Protein AF-A0AAT9FZJ6-F1 (afdb_monomer_lite)

Structure (mmCIF, N/CA/C/O backbone):
data_AF-A0AAT9FZJ6-F1
#
_entry.id   AF-A0AAT9FZJ6-F1
#
loop_
_atom_site.group_PDB
_atom_site.id
_atom_site.type_symbol
_atom_site.label_atom_id
_atom_site.label_alt_id
_atom_site.label_comp_id
_atom_site.label_asym_id
_atom_site.label_entity_id
_atom_site.label_seq_id
_atom_site.pdbx_PDB_ins_code
_atom_site.Cartn_x
_atom_site.Cartn_y
_atom_site.Cartn_z
_atom_site.occupancy
_atom_site.B_iso_or_equiv
_atom_site.auth_seq_id
_atom_site.auth_comp_id
_atom_site.auth_asym_id
_atom_site.auth_atom_id
_atom_site.pdbx_PDB_model_num
ATOM 1 N N . MET A 1 1 ? 14.086 6.612 4.289 1.00 87.50 1 MET A N 1
ATOM 2 C CA . MET A 1 1 ? 13.078 6.510 3.236 1.00 87.50 1 MET A CA 1
ATOM 3 C C . MET A 1 1 ? 13.550 7.279 2.027 1.00 87.50 1 MET A C 1
ATOM 5 O O . MET A 1 1 ? 13.790 8.479 2.132 1.00 87.50 1 MET A O 1
ATOM 9 N N . ASP A 1 2 ? 13.739 6.566 0.925 1.00 93.81 2 ASP A N 1
ATOM 10 C CA . ASP A 1 2 ? 13.925 7.096 -0.417 1.00 93.81 2 ASP A CA 1
ATOM 11 C C . ASP A 1 2 ? 12.745 7.996 -0.808 1.00 93.81 2 ASP A C 1
ATOM 13 O O . ASP A 1 2 ? 11.590 7.701 -0.489 1.00 93.81 2 ASP A O 1
ATOM 17 N N . SER A 1 3 ? 13.023 9.106 -1.496 1.00 95.38 3 SER A N 1
ATOM 18 C CA . SER A 1 3 ? 11.992 10.102 -1.807 1.00 95.38 3 SER A CA 1
ATOM 19 C C . SER A 1 3 ? 10.881 9.535 -2.686 1.00 95.38 3 SER A C 1
ATOM 21 O O . SER A 1 3 ? 9.725 9.900 -2.514 1.00 95.38 3 SER A O 1
ATOM 23 N N . ARG A 1 4 ? 11.200 8.602 -3.588 1.00 96.44 4 ARG A N 1
ATOM 24 C CA . ARG A 1 4 ? 10.226 8.016 -4.511 1.00 96.44 4 ARG A CA 1
ATOM 25 C C . ARG A 1 4 ? 9.306 7.019 -3.807 1.00 96.44 4 ARG A C 1
ATOM 27 O O . ARG A 1 4 ? 8.144 6.896 -4.181 1.00 96.44 4 ARG A O 1
ATOM 34 N N . PHE A 1 5 ? 9.800 6.321 -2.783 1.00 98.00 5 PHE A N 1
ATOM 35 C CA . PHE A 1 5 ? 8.953 5.493 -1.915 1.00 98.00 5 PHE A CA 1
ATOM 36 C C . PHE A 1 5 ? 8.095 6.350 -0.992 1.00 98.00 5 PHE A C 1
ATOM 38 O O . PHE A 1 5 ? 6.918 6.054 -0.814 1.00 98.00 5 PHE A O 1
ATOM 45 N N . GLN A 1 6 ? 8.653 7.439 -0.461 1.00 97.62 6 GLN A N 1
ATOM 46 C CA . GLN A 1 6 ? 7.882 8.397 0.322 1.00 97.62 6 GLN A CA 1
ATOM 47 C C . GLN A 1 6 ? 6.727 8.986 -0.502 1.00 97.62 6 GLN A C 1
ATOM 49 O O . GLN A 1 6 ? 5.598 9.017 -0.023 1.00 97.62 6 GLN A O 1
ATOM 54 N N . GLU A 1 7 ? 6.983 9.401 -1.744 1.00 98.38 7 GLU A N 1
ATOM 55 C CA . GLU A 1 7 ? 5.954 9.875 -2.679 1.00 98.38 7 GLU A CA 1
ATOM 56 C C . GLU A 1 7 ? 4.891 8.801 -2.952 1.00 98.38 7 GLU A C 1
ATOM 58 O O . GLU A 1 7 ? 3.702 9.082 -2.810 1.00 98.38 7 GLU A O 1
ATOM 63 N N . ALA A 1 8 ? 5.305 7.558 -3.229 1.00 98.56 8 ALA A N 1
ATOM 64 C CA . ALA A 1 8 ? 4.377 6.457 -3.478 1.00 98.56 8 ALA A CA 1
ATOM 65 C C . ALA A 1 8 ? 3.470 6.153 -2.272 1.00 98.56 8 ALA A C 1
ATOM 67 O O . ALA A 1 8 ? 2.275 5.926 -2.449 1.00 98.56 8 ALA A O 1
ATOM 68 N N . TYR A 1 9 ? 4.002 6.194 -1.046 1.00 98.56 9 TYR A N 1
ATOM 69 C CA . TYR A 1 9 ? 3.191 6.044 0.165 1.00 98.56 9 TYR A CA 1
ATOM 70 C C . TYR A 1 9 ? 2.194 7.185 0.345 1.00 98.56 9 TYR A C 1
ATOM 72 O O . TYR A 1 9 ? 1.041 6.935 0.685 1.00 98.56 9 TYR A O 1
ATOM 80 N N . LEU A 1 10 ? 2.624 8.431 0.133 1.00 98.44 10 LEU A N 1
ATOM 81 C CA . LEU A 1 10 ? 1.743 9.593 0.255 1.00 98.44 10 LEU A CA 1
ATOM 82 C C . LEU A 1 10 ? 0.590 9.522 -0.750 1.00 98.44 10 LEU A C 1
ATOM 84 O O . LEU A 1 10 ? -0.548 9.813 -0.386 1.00 98.44 10 LEU A O 1
ATOM 88 N N . GLU A 1 11 ? 0.874 9.110 -1.983 1.00 98.81 11 GLU A N 1
ATOM 89 C CA . GLU A 1 11 ? -0.134 8.927 -3.026 1.00 98.81 11 GLU A CA 1
ATOM 90 C C . GLU A 1 11 ? -1.081 7.765 -2.703 1.00 98.81 11 GLU A C 1
ATOM 92 O O . GLU A 1 11 ? -2.293 7.952 -2.725 1.00 98.81 11 GLU A O 1
ATOM 97 N N . ALA A 1 12 ? -0.559 6.611 -2.281 1.00 98.81 12 ALA A N 1
ATOM 98 C CA . ALA A 1 12 ? -1.376 5.469 -1.869 1.00 98.81 12 ALA A CA 1
ATOM 99 C C . ALA A 1 12 ? -2.305 5.801 -0.685 1.00 98.81 12 ALA A C 1
ATOM 101 O O . ALA A 1 12 ? -3.484 5.446 -0.692 1.00 98.81 12 ALA A O 1
ATOM 102 N N . ILE A 1 13 ? -1.799 6.533 0.316 1.00 98.75 13 ILE A N 1
ATOM 103 C CA . ILE A 1 13 ? -2.591 7.046 1.445 1.00 98.75 13 ILE A CA 1
ATOM 104 C C . ILE A 1 13 ? -3.710 7.963 0.944 1.00 98.75 13 ILE A C 1
ATOM 106 O O . ILE A 1 13 ? -4.859 7.833 1.369 1.00 98.75 13 ILE A O 1
ATOM 110 N N . GLN A 1 14 ? -3.396 8.888 0.034 1.00 98.75 14 GLN A N 1
ATOM 111 C CA . GLN A 1 14 ? -4.397 9.779 -0.551 1.00 98.75 14 GLN A CA 1
ATOM 112 C C . GLN A 1 14 ? -5.452 9.005 -1.341 1.00 98.75 14 GLN A C 1
ATOM 114 O O . GLN A 1 14 ? -6.634 9.315 -1.205 1.00 98.75 14 GLN A O 1
ATOM 119 N N . ASN A 1 15 ? -5.052 8.002 -2.120 1.00 98.75 15 ASN A N 1
ATOM 120 C CA . ASN A 1 15 ? -5.960 7.188 -2.921 1.00 98.75 15 ASN A CA 1
ATOM 121 C C . ASN A 1 15 ? -6.919 6.395 -2.031 1.00 98.75 15 ASN A C 1
ATOM 123 O O . ASN A 1 15 ? -8.131 6.484 -2.226 1.00 98.75 15 ASN A O 1
ATOM 127 N N . TRP A 1 16 ? -6.416 5.726 -0.988 1.00 98.62 16 TRP A N 1
ATOM 128 C CA . TRP A 1 16 ? -7.268 5.063 0.002 1.00 98.62 16 TRP A CA 1
ATOM 129 C C . TRP A 1 16 ? -8.228 6.038 0.691 1.00 98.62 16 TRP A C 1
ATOM 131 O O . TRP A 1 16 ? -9.427 5.763 0.757 1.00 98.62 16 TRP A O 1
ATOM 141 N N . ASN A 1 17 ? -7.747 7.202 1.135 1.00 98.56 17 ASN A N 1
ATOM 142 C CA . ASN A 1 17 ? -8.592 8.213 1.779 1.00 98.56 17 ASN A CA 1
ATOM 143 C C . ASN A 1 17 ? -9.693 8.738 0.841 1.00 98.56 17 ASN A C 1
ATOM 145 O O . ASN A 1 17 ? -10.820 8.975 1.277 1.00 98.56 17 ASN A O 1
ATOM 149 N N . GLN A 1 18 ? -9.404 8.888 -0.457 1.00 98.38 18 GLN A N 1
ATOM 150 C CA . GLN A 1 18 ? -10.380 9.325 -1.463 1.00 98.38 18 GLN A CA 1
ATOM 151 C C . GLN A 1 18 ? -11.523 8.321 -1.672 1.00 98.38 18 GLN A C 1
ATOM 153 O O . GLN A 1 18 ? -12.615 8.730 -2.067 1.00 98.38 18 GLN A O 1
ATOM 158 N N . THR A 1 19 ? -11.324 7.034 -1.363 1.00 97.88 19 THR A N 1
ATOM 159 C CA . THR A 1 19 ? -12.401 6.024 -1.429 1.00 97.88 19 THR A CA 1
ATOM 160 C C . THR A 1 19 ? -13.511 6.264 -0.398 1.00 97.88 19 THR A C 1
ATOM 162 O O . THR A 1 19 ? -14.640 5.785 -0.556 1.00 97.88 19 THR A O 1
ATOM 165 N N . GLY A 1 20 ? -13.184 6.958 0.699 1.00 96.50 20 GLY A N 1
ATOM 166 C CA . GLY A 1 20 ? -14.064 7.157 1.847 1.00 96.50 20 GLY A CA 1
ATOM 167 C C . GLY A 1 20 ? -14.393 5.885 2.639 1.00 96.50 20 GLY A C 1
ATOM 168 O O . GLY A 1 20 ? -15.256 5.942 3.510 1.00 96.50 20 GLY A O 1
ATOM 169 N N . ALA A 1 21 ? -13.769 4.737 2.347 1.00 95.00 21 ALA A N 1
ATOM 170 C CA . ALA A 1 21 ? -13.955 3.509 3.130 1.00 95.00 21 ALA A CA 1
ATOM 171 C C . ALA A 1 21 ? -13.034 3.423 4.354 1.00 95.00 21 ALA A C 1
ATOM 173 O O . ALA A 1 21 ? -13.356 2.716 5.304 1.00 95.00 21 ALA A O 1
ATOM 174 N N . PHE A 1 22 ? -11.917 4.150 4.345 1.00 95.25 22 PHE A N 1
ATOM 175 C CA . PHE A 1 22 ? -10.971 4.232 5.453 1.00 95.25 22 PHE A CA 1
ATOM 176 C C . PHE A 1 22 ? -10.276 5.597 5.441 1.00 95.25 22 PHE A C 1
ATOM 178 O O . PHE A 1 22 ? -10.240 6.260 4.404 1.00 95.25 22 PHE A O 1
ATOM 185 N N . ASN A 1 23 ? -9.742 6.029 6.585 1.00 95.75 23 ASN A N 1
ATOM 186 C CA . ASN A 1 23 ? -9.014 7.290 6.701 1.00 95.75 23 ASN A CA 1
ATOM 187 C C . ASN A 1 23 ? -7.680 7.090 7.427 1.00 95.75 23 ASN A C 1
ATOM 189 O O . ASN A 1 23 ? -7.638 6.939 8.646 1.00 95.75 23 ASN A O 1
ATOM 193 N N . PHE A 1 24 ? -6.594 7.157 6.671 1.00 97.06 24 PHE A N 1
ATOM 194 C CA . PHE A 1 24 ? -5.236 7.255 7.176 1.00 97.06 24 PHE A CA 1
ATOM 195 C C . PHE A 1 24 ? -4.913 8.697 7.577 1.00 97.06 24 PHE A C 1
ATOM 197 O O . PHE A 1 24 ? -5.094 9.633 6.792 1.00 97.06 24 PHE A O 1
ATOM 204 N N . GLU A 1 25 ? -4.361 8.864 8.776 1.00 97.00 25 GLU A N 1
ATOM 205 C CA . GLU A 1 25 ? -3.806 10.125 9.262 1.00 97.00 25 GLU A CA 1
ATOM 206 C C . GLU A 1 25 ? -2.280 10.016 9.359 1.00 97.00 25 GLU A C 1
ATOM 208 O O . GLU A 1 25 ? -1.742 9.109 9.992 1.00 97.00 25 GLU A O 1
ATOM 213 N N . ILE A 1 26 ? -1.565 10.945 8.721 1.00 96.06 26 ILE A N 1
ATOM 214 C CA . ILE A 1 26 ? -0.101 10.973 8.767 1.00 96.06 26 ILE A CA 1
ATOM 215 C C . ILE A 1 26 ? 0.341 11.665 10.052 1.00 96.06 26 ILE A C 1
ATOM 217 O O . ILE A 1 26 ? 0.069 12.848 10.260 1.00 96.06 26 ILE A O 1
ATOM 221 N N . VAL A 1 27 ? 1.108 10.948 10.868 1.00 95.19 27 VAL A N 1
ATOM 222 C CA . VAL A 1 27 ? 1.731 11.474 12.085 1.00 95.19 27 VAL A CA 1
ATOM 223 C C . VAL A 1 27 ? 3.248 11.567 11.929 1.00 95.19 27 VAL A C 1
ATOM 225 O O . VAL A 1 27 ? 3.871 10.789 11.211 1.00 95.19 27 VAL A O 1
ATOM 228 N N . THR A 1 28 ? 3.864 12.533 12.611 1.00 87.31 28 THR A N 1
ATOM 229 C CA . THR A 1 28 ? 5.323 12.747 12.581 1.00 87.31 28 THR A CA 1
ATOM 230 C C . THR A 1 28 ? 6.057 12.095 13.754 1.00 87.31 28 THR A C 1
ATOM 232 O O . THR A 1 28 ? 7.275 11.933 13.708 1.00 87.31 28 THR A O 1
ATOM 235 N N . GLU A 1 29 ? 5.332 11.705 14.803 1.00 91.50 29 GLU A N 1
ATOM 236 C CA . GLU A 1 29 ? 5.872 11.005 15.968 1.00 91.50 29 GLU A CA 1
ATOM 237 C C . GLU A 1 29 ? 5.586 9.507 15.844 1.00 91.50 29 GLU A C 1
ATOM 239 O O . GLU A 1 29 ? 4.430 9.088 15.876 1.00 91.50 29 GLU A O 1
ATOM 244 N N . SER A 1 30 ? 6.635 8.687 15.760 1.00 85.94 30 SER A N 1
ATOM 245 C CA . SER A 1 30 ? 6.500 7.235 15.582 1.00 85.94 30 SER A CA 1
ATOM 246 C C . SER A 1 30 ? 5.706 6.547 16.694 1.00 85.94 30 SER A C 1
ATOM 248 O O . SER A 1 30 ? 5.025 5.565 16.434 1.00 85.94 30 SER A O 1
ATOM 250 N N . SER A 1 31 ? 5.738 7.073 17.922 1.00 89.06 31 SER A N 1
ATOM 251 C CA . SER A 1 31 ? 4.979 6.535 19.059 1.00 89.06 31 SER A CA 1
ATOM 252 C C . SER A 1 31 ? 3.466 6.749 18.964 1.00 89.06 31 SER A C 1
ATOM 254 O O . SER A 1 31 ? 2.740 6.242 19.813 1.00 89.06 31 SER A O 1
ATOM 256 N N . LYS A 1 32 ? 2.997 7.536 17.989 1.00 90.50 32 LYS A N 1
ATOM 257 C CA . LYS A 1 32 ? 1.573 7.778 17.718 1.00 90.50 32 LYS A CA 1
ATOM 258 C C . LYS A 1 32 ? 1.075 7.039 16.475 1.00 90.50 32 LYS A C 1
ATOM 260 O O . LYS A 1 32 ? -0.089 7.186 16.132 1.00 90.50 32 LYS A O 1
ATOM 265 N N . ALA A 1 33 ? 1.951 6.324 15.770 1.00 93.12 33 ALA A N 1
ATOM 266 C CA . ALA A 1 33 ? 1.600 5.652 14.529 1.00 93.12 33 ALA A CA 1
ATOM 267 C C . ALA A 1 33 ? 1.085 4.236 14.810 1.00 93.12 33 ALA A C 1
ATOM 269 O O . ALA A 1 33 ? 1.814 3.420 15.373 1.00 93.12 33 ALA A O 1
ATOM 270 N N . ASP A 1 34 ? -0.130 3.932 14.354 1.00 93.31 34 ASP A N 1
ATOM 271 C CA . ASP A 1 34 ? -0.651 2.558 14.322 1.00 93.31 34 ASP A CA 1
ATOM 272 C C . ASP A 1 34 ? 0.009 1.739 13.199 1.00 93.31 34 ASP A C 1
ATOM 274 O O . ASP A 1 34 ? 0.227 0.531 13.319 1.00 93.31 34 ASP A O 1
ATOM 278 N N . ILE A 1 35 ? 0.363 2.418 12.102 1.00 95.88 35 ILE A N 1
ATOM 279 C CA . ILE A 1 35 ? 1.000 1.836 10.922 1.00 95.88 35 ILE A CA 1
ATOM 280 C C . ILE A 1 35 ? 2.300 2.586 10.640 1.00 95.88 35 ILE A C 1
ATOM 282 O O . ILE A 1 35 ? 2.309 3.798 10.419 1.00 95.88 35 ILE A O 1
ATOM 286 N N . MET A 1 36 ? 3.410 1.856 10.624 1.00 96.31 36 MET A N 1
ATOM 287 C CA . MET A 1 36 ? 4.730 2.372 10.288 1.00 96.31 36 MET A CA 1
ATOM 288 C C . MET A 1 36 ? 5.054 2.051 8.828 1.00 96.31 36 MET A C 1
ATOM 290 O O . MET A 1 36 ? 5.342 0.904 8.500 1.00 96.31 36 MET A O 1
ATOM 294 N N . ALA A 1 37 ? 5.050 3.055 7.953 1.00 96.56 37 ALA A N 1
ATOM 295 C CA . ALA A 1 37 ? 5.560 2.912 6.591 1.00 96.56 37 ALA A CA 1
ATOM 296 C C . ALA A 1 37 ? 7.089 3.083 6.581 1.00 96.56 37 ALA A C 1
ATOM 298 O O . ALA A 1 37 ? 7.621 4.077 7.079 1.00 96.56 37 ALA A O 1
ATOM 299 N N . THR A 1 38 ? 7.811 2.116 6.023 1.00 96.81 38 THR A N 1
ATOM 300 C CA . THR A 1 38 ? 9.275 2.114 5.930 1.00 96.81 38 THR A CA 1
ATOM 301 C C . THR A 1 38 ? 9.739 1.400 4.656 1.00 96.81 38 THR A C 1
ATOM 303 O O . THR A 1 38 ? 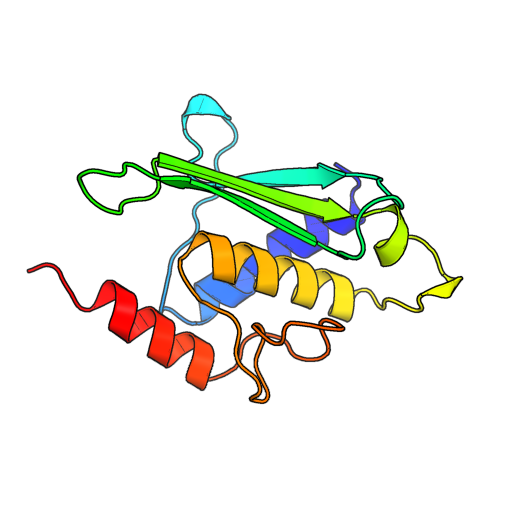8.957 1.123 3.752 1.00 96.81 38 THR A O 1
ATOM 306 N N . GLU A 1 39 ? 11.032 1.149 4.527 1.00 97.06 39 GLU A N 1
ATOM 307 C CA . GLU A 1 39 ? 11.617 0.493 3.362 1.00 97.06 39 GLU A CA 1
ATOM 308 C C . GLU A 1 39 ? 12.536 -0.648 3.779 1.00 97.06 39 GLU A C 1
ATOM 310 O O . GLU A 1 39 ? 13.020 -0.715 4.913 1.00 97.06 39 GLU A O 1
ATOM 315 N N . MET A 1 40 ? 12.789 -1.543 2.836 1.00 97.06 40 MET A N 1
ATOM 316 C CA . MET A 1 40 ? 13.780 -2.599 2.961 1.00 97.06 40 MET A CA 1
ATOM 317 C C . MET A 1 40 ? 14.549 -2.776 1.656 1.00 97.06 40 MET A C 1
ATOM 319 O O . MET A 1 40 ? 14.219 -2.191 0.625 1.00 97.06 40 MET A O 1
ATOM 323 N N . ASN A 1 41 ? 15.604 -3.582 1.704 1.00 97.06 41 ASN A N 1
ATOM 324 C CA . ASN A 1 41 ? 16.387 -3.950 0.533 1.00 97.06 41 ASN A CA 1
ATOM 325 C C . ASN A 1 41 ? 16.885 -5.387 0.700 1.00 97.06 41 ASN A C 1
ATOM 327 O O . ASN A 1 41 ? 18.035 -5.609 1.083 1.00 97.06 41 ASN A O 1
ATOM 331 N N . ASP A 1 42 ? 15.992 -6.348 0.479 1.00 95.69 42 ASP A N 1
ATOM 332 C CA . ASP A 1 42 ? 16.269 -7.766 0.691 1.00 95.69 42 ASP A CA 1
ATOM 333 C C . ASP A 1 42 ? 15.865 -8.593 -0.534 1.00 95.69 42 ASP A C 1
ATOM 335 O O . ASP A 1 42 ? 14.693 -8.678 -0.889 1.00 95.69 42 ASP A O 1
ATOM 339 N N . GLY A 1 43 ? 16.853 -9.200 -1.192 1.00 93.19 43 GLY A N 1
ATOM 340 C CA . GLY A 1 43 ? 16.632 -10.132 -2.302 1.00 93.19 43 GLY A CA 1
ATOM 341 C C . GLY A 1 43 ? 16.447 -11.586 -1.867 1.00 93.19 43 GLY A C 1
ATOM 342 O O . GLY A 1 43 ? 16.251 -12.452 -2.717 1.00 93.19 43 GLY A O 1
ATOM 343 N N . GLY A 1 44 ? 16.553 -11.879 -0.568 1.00 95.31 44 GLY A N 1
ATOM 344 C CA . GLY A 1 44 ? 16.282 -13.193 0.010 1.00 95.31 44 GLY A CA 1
ATOM 345 C C . GLY A 1 44 ? 14.790 -13.497 0.142 1.00 95.31 44 GLY A C 1
ATOM 346 O O . GLY A 1 44 ? 14.414 -14.668 0.208 1.00 95.31 44 GLY A O 1
ATOM 347 N N . THR A 1 45 ? 13.938 -12.469 0.132 1.00 90.62 45 THR A N 1
ATOM 348 C CA . THR A 1 45 ? 12.479 -12.608 0.111 1.00 90.62 45 THR A CA 1
ATOM 349 C C . THR A 1 45 ? 11.949 -12.409 -1.311 1.00 90.62 45 THR A C 1
ATOM 351 O O . THR A 1 45 ? 12.461 -11.563 -2.043 1.00 90.62 45 THR A O 1
ATOM 354 N N . PRO A 1 46 ? 10.928 -13.162 -1.753 1.00 91.75 46 PRO A N 1
ATOM 355 C CA . PRO A 1 46 ? 10.367 -13.031 -3.097 1.00 91.75 46 PRO A CA 1
ATOM 356 C C . PRO A 1 46 ? 9.285 -11.938 -3.192 1.00 91.75 46 PRO A C 1
ATOM 358 O O . PRO A 1 46 ? 8.380 -12.058 -4.015 1.00 91.75 46 PRO A O 1
ATOM 361 N N . VAL A 1 47 ? 9.330 -10.901 -2.345 1.00 93.44 47 VAL A N 1
ATOM 362 C CA . VAL A 1 47 ? 8.242 -9.918 -2.208 1.00 93.44 47 VAL A CA 1
ATOM 363 C C . VAL A 1 47 ? 8.701 -8.493 -2.524 1.00 93.44 47 VAL A C 1
ATOM 365 O O . VAL A 1 47 ? 9.773 -8.049 -2.102 1.00 93.44 47 VAL A O 1
ATOM 368 N N . ALA A 1 48 ? 7.885 -7.775 -3.298 1.00 96.12 48 ALA A N 1
ATOM 369 C CA . ALA A 1 48 ? 8.138 -6.381 -3.670 1.00 96.12 48 ALA A CA 1
ATOM 370 C C . ALA A 1 48 ? 7.742 -5.396 -2.555 1.00 96.12 48 ALA A C 1
ATOM 372 O O . ALA A 1 48 ? 8.313 -4.308 -2.471 1.00 96.12 48 ALA A O 1
ATOM 373 N N . GLY A 1 49 ? 6.822 -5.805 -1.685 1.00 96.75 49 GLY A N 1
ATOM 374 C CA . GLY A 1 49 ? 6.462 -5.142 -0.442 1.00 96.75 49 GLY A CA 1
ATOM 375 C C . GLY A 1 49 ? 6.121 -6.174 0.635 1.00 96.75 49 GLY A C 1
ATOM 376 O O . GLY A 1 49 ? 6.070 -7.370 0.354 1.00 96.75 49 GLY A O 1
ATOM 377 N N . GLU A 1 50 ? 5.982 -5.720 1.874 1.00 96.62 50 GLU A N 1
ATOM 378 C CA . GLU A 1 50 ? 5.574 -6.556 3.002 1.00 96.62 50 GLU A CA 1
ATOM 379 C C . GLU A 1 50 ? 4.800 -5.734 4.037 1.00 96.62 50 GLU A C 1
ATOM 381 O O . GLU A 1 50 ? 5.268 -4.675 4.462 1.00 96.62 50 GLU A O 1
ATOM 386 N N . ALA A 1 51 ? 3.672 -6.262 4.510 1.00 96.12 51 ALA A N 1
ATOM 387 C CA . ALA A 1 51 ? 2.968 -5.797 5.697 1.00 96.12 51 ALA A CA 1
ATOM 388 C C . ALA A 1 51 ? 3.134 -6.801 6.850 1.00 96.12 51 ALA A C 1
ATOM 390 O O . ALA A 1 51 ? 2.567 -7.892 6.855 1.00 96.12 51 ALA A O 1
ATOM 391 N N . GLU A 1 52 ? 3.904 -6.414 7.860 1.00 93.75 52 GLU A N 1
ATOM 392 C CA . GLU A 1 52 ? 4.147 -7.199 9.068 1.00 93.75 52 GLU A CA 1
ATOM 393 C C . GLU A 1 52 ? 3.250 -6.683 10.199 1.00 93.75 52 GLU A C 1
ATOM 395 O O . GLU A 1 52 ? 3.428 -5.557 10.665 1.00 93.75 52 GLU A O 1
ATOM 400 N N . SER A 1 53 ? 2.292 -7.487 10.664 1.00 90.44 53 SER A N 1
ATOM 401 C CA . SER A 1 53 ? 1.365 -7.090 11.729 1.00 90.44 53 SER A CA 1
ATOM 402 C C . SER A 1 53 ? 1.689 -7.743 13.076 1.00 90.44 53 SER A C 1
ATOM 404 O O . SER A 1 53 ? 2.002 -8.930 13.180 1.00 90.44 53 SER A O 1
ATOM 406 N N . GLN A 1 54 ? 1.557 -6.965 14.150 1.00 86.50 54 GLN A N 1
ATOM 407 C CA . GLN A 1 54 ? 1.452 -7.480 15.511 1.00 86.50 54 GLN A CA 1
ATOM 408 C C . GLN A 1 54 ? -0.018 -7.488 15.908 1.00 86.50 54 GLN A C 1
ATOM 410 O O . GLN A 1 54 ? -0.654 -6.440 15.953 1.00 86.50 54 GLN A O 1
ATOM 415 N N . THR A 1 55 ? -0.557 -8.663 16.222 1.00 85.06 55 THR A N 1
ATOM 416 C CA . THR A 1 55 ? -1.982 -8.836 16.532 1.00 85.06 55 THR A CA 1
ATOM 417 C C . THR A 1 55 ? -2.168 -9.252 17.984 1.00 85.06 55 THR A C 1
ATOM 419 O O . THR A 1 55 ? -1.481 -10.146 18.484 1.00 85.06 55 THR A O 1
ATOM 422 N N . ASN A 1 56 ? -3.133 -8.647 18.670 1.00 81.94 56 ASN A N 1
ATOM 423 C CA . ASN A 1 56 ? -3.593 -9.142 19.955 1.00 81.94 56 ASN A CA 1
ATOM 424 C C . ASN A 1 56 ? -4.385 -10.438 19.742 1.00 81.94 56 ASN A C 1
ATOM 426 O O . ASN A 1 56 ? -5.522 -10.413 19.282 1.00 81.94 56 ASN A O 1
ATOM 430 N N . LEU A 1 57 ? -3.799 -11.573 20.120 1.00 83.31 57 LEU A N 1
ATOM 431 C CA . LEU A 1 57 ? -4.399 -12.896 19.912 1.00 83.31 57 LEU A CA 1
ATOM 432 C C . LEU A 1 57 ? -5.741 -13.099 20.634 1.00 83.31 57 LEU A C 1
ATOM 434 O O . LEU A 1 57 ? -6.497 -13.989 20.258 1.00 83.31 57 LEU A O 1
ATOM 438 N N . LEU A 1 58 ? -6.036 -12.311 21.673 1.00 82.25 58 LEU A N 1
ATOM 439 C CA . LEU A 1 58 ? -7.287 -12.418 22.428 1.00 82.25 58 LEU A CA 1
ATOM 440 C C . LEU A 1 58 ? -8.432 -11.640 21.772 1.00 82.25 58 LEU A C 1
ATOM 442 O O . LEU A 1 58 ? -9.579 -12.061 21.882 1.00 82.25 58 LEU A O 1
ATOM 446 N N . THR A 1 59 ? -8.136 -10.508 21.125 1.00 79.19 59 THR A N 1
ATOM 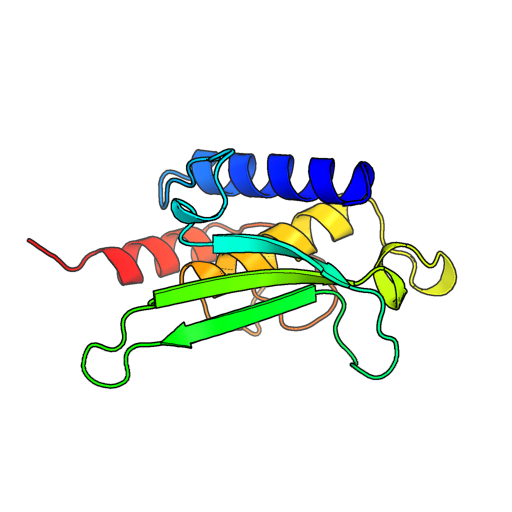447 C CA . THR A 1 59 ? -9.152 -9.624 20.523 1.00 79.19 59 THR A CA 1
ATOM 448 C C . THR A 1 59 ? -9.168 -9.663 18.997 1.00 79.19 59 THR A C 1
ATOM 450 O O . THR A 1 59 ? -10.104 -9.148 18.397 1.00 79.19 59 THR A O 1
ATOM 453 N N . GLY A 1 60 ? -8.143 -10.240 18.365 1.00 75.44 60 GLY A N 1
ATOM 454 C CA . GLY A 1 60 ? -7.952 -10.223 16.913 1.00 75.44 60 GLY A CA 1
ATOM 455 C C . GLY A 1 60 ? -7.559 -8.853 16.349 1.00 75.44 60 GLY A C 1
ATOM 456 O O . GLY A 1 60 ? -7.467 -8.705 15.139 1.00 75.44 60 GLY A O 1
ATOM 457 N N . GLN A 1 61 ? -7.332 -7.850 17.202 1.00 77.06 61 GLN A N 1
ATOM 458 C CA . GLN A 1 61 ? -7.035 -6.482 16.774 1.00 77.06 61 GLN A CA 1
ATOM 459 C C . GLN A 1 61 ? -5.543 -6.288 16.504 1.00 77.06 61 GLN A C 1
ATOM 461 O O . GLN A 1 61 ? -4.703 -6.767 17.275 1.00 77.06 61 GLN A O 1
ATOM 466 N N . PHE A 1 62 ? -5.208 -5.532 15.459 1.00 82.62 62 PHE A N 1
ATOM 467 C CA . PHE A 1 62 ? -3.839 -5.080 15.230 1.00 82.62 62 PHE A CA 1
ATOM 468 C C . PHE A 1 62 ? -3.400 -4.111 16.333 1.00 82.62 62 PHE A C 1
ATOM 470 O O . PHE A 1 62 ? -4.114 -3.181 16.692 1.00 82.62 62 PHE A O 1
ATOM 477 N N . LEU A 1 63 ? -2.217 -4.367 16.886 1.00 83.19 63 LEU A N 1
ATOM 478 C CA . LEU A 1 63 ? -1.522 -3.505 17.842 1.00 83.19 63 LEU A CA 1
ATOM 479 C C . LEU A 1 63 ? -0.586 -2.532 17.126 1.00 83.19 63 LEU A C 1
ATOM 481 O O . LEU A 1 63 ? -0.404 -1.407 17.569 1.00 83.19 63 LEU A O 1
ATOM 485 N N . SER A 1 64 ? 0.049 -3.002 16.056 1.00 88.19 64 SER A N 1
ATOM 486 C CA . SER A 1 64 ? 0.842 -2.194 15.135 1.00 88.19 64 SER A CA 1
ATOM 487 C C . SER A 1 64 ? 1.032 -2.965 13.836 1.00 88.19 64 SER A C 1
ATOM 489 O O . SER A 1 64 ? 1.046 -4.201 13.844 1.00 88.19 64 SER A O 1
ATOM 491 N N . VAL A 1 65 ? 1.209 -2.253 12.729 1.00 94.88 65 VAL A N 1
ATOM 492 C CA . VAL A 1 65 ? 1.616 -2.846 11.451 1.00 94.88 65 VAL A CA 1
ATOM 493 C C . VAL A 1 65 ? 2.831 -2.098 10.926 1.00 94.88 65 VAL A C 1
ATOM 495 O O . VAL A 1 65 ? 2.862 -0.872 10.953 1.00 94.88 65 VAL A O 1
ATOM 498 N N . THR A 1 66 ? 3.848 -2.808 10.449 1.00 96.88 66 THR A N 1
ATOM 499 C CA . THR A 1 66 ? 4.959 -2.197 9.715 1.00 96.88 66 THR A CA 1
ATOM 500 C C . THR A 1 66 ? 4.885 -2.604 8.256 1.00 96.88 66 THR A C 1
ATOM 502 O O . THR A 1 66 ? 4.971 -3.782 7.925 1.00 96.88 66 THR A O 1
ATOM 505 N N . VAL A 1 67 ? 4.744 -1.610 7.391 1.00 97.81 67 VAL A N 1
ATOM 506 C CA . VAL A 1 67 ? 4.651 -1.765 5.945 1.00 97.81 67 VAL A CA 1
ATOM 507 C C . VAL A 1 67 ? 5.989 -1.380 5.320 1.00 97.81 67 VAL A C 1
ATOM 509 O O . VAL A 1 67 ? 6.530 -0.319 5.626 1.00 97.81 67 VAL A O 1
ATOM 512 N N . ARG A 1 68 ? 6.541 -2.231 4.454 1.00 98.12 68 ARG A N 1
ATOM 513 C CA . ARG A 1 68 ? 7.860 -2.071 3.825 1.00 98.12 68 ARG A CA 1
ATOM 514 C C . ARG A 1 68 ? 7.767 -2.169 2.315 1.00 98.12 68 ARG A C 1
ATOM 516 O O . ARG A 1 68 ? 7.293 -3.172 1.802 1.00 98.12 68 ARG A O 1
ATOM 523 N N . LEU A 1 69 ? 8.307 -1.186 1.601 1.00 98.25 69 LEU A N 1
ATOM 524 C CA . LEU A 1 69 ? 8.612 -1.315 0.172 1.00 98.25 69 LEU A CA 1
ATOM 525 C C . LEU A 1 69 ? 10.040 -1.834 -0.029 1.00 98.25 69 LEU A C 1
ATOM 527 O O . LEU A 1 69 ? 10.972 -1.386 0.643 1.00 98.25 69 LEU A O 1
ATOM 531 N N . ASN A 1 70 ? 10.232 -2.773 -0.958 1.00 97.81 70 ASN A N 1
ATOM 532 C CA . ASN A 1 70 ? 11.515 -3.440 -1.171 1.00 97.81 70 ASN A CA 1
ATOM 533 C C . ASN A 1 70 ? 12.290 -2.861 -2.364 1.00 97.81 70 ASN A C 1
ATOM 535 O O . ASN A 1 70 ? 11.973 -3.120 -3.531 1.00 97.81 70 ASN A O 1
ATOM 539 N N . HIS A 1 71 ? 13.374 -2.141 -2.076 1.00 97.06 71 HIS A N 1
ATOM 540 C CA . HIS A 1 71 ? 14.294 -1.596 -3.076 1.00 97.06 71 HIS A CA 1
ATOM 541 C C . HIS A 1 71 ? 14.832 -2.643 -4.048 1.00 97.06 71 HIS A C 1
ATOM 543 O O . HIS A 1 71 ? 14.991 -2.334 -5.233 1.00 97.06 71 HIS A O 1
ATOM 549 N N . TYR A 1 72 ? 15.090 -3.867 -3.574 1.00 97.00 72 TYR A N 1
ATOM 550 C CA . TYR A 1 72 ? 15.708 -4.915 -4.383 1.00 97.00 72 TYR A CA 1
ATOM 551 C C . TYR A 1 72 ? 14.926 -5.175 -5.678 1.00 97.00 72 TYR A C 1
ATOM 553 O O . TYR A 1 72 ? 15.531 -5.388 -6.734 1.00 97.00 72 TYR A O 1
ATOM 561 N N . TYR A 1 73 ? 13.594 -5.084 -5.605 1.00 96.50 73 TYR A N 1
ATOM 562 C CA . TYR A 1 73 ? 12.690 -5.255 -6.740 1.00 96.50 73 TYR A CA 1
ATOM 563 C C . TYR A 1 73 ? 12.233 -3.926 -7.336 1.00 96.50 73 TYR A C 1
ATOM 565 O O . TYR A 1 73 ? 12.346 -3.722 -8.544 1.00 96.50 73 TYR A O 1
ATOM 573 N N . LEU A 1 74 ? 11.733 -3.012 -6.502 1.00 96.62 74 LEU A N 1
ATOM 574 C CA . LEU A 1 74 ? 11.024 -1.815 -6.963 1.00 96.62 74 LEU A CA 1
ATOM 575 C C . LEU A 1 74 ? 11.951 -0.745 -7.555 1.00 96.62 74 LEU A C 1
ATOM 577 O O . LEU A 1 74 ? 11.516 0.057 -8.381 1.00 96.62 74 LEU A O 1
ATOM 581 N N . SER A 1 75 ? 13.225 -0.720 -7.160 1.00 95.56 75 SER A N 1
ATOM 582 C CA . SER A 1 75 ? 14.210 0.243 -7.676 1.00 95.56 75 SER A CA 1
ATOM 583 C C . SER A 1 75 ? 15.138 -0.351 -8.732 1.00 95.56 75 SER A C 1
ATOM 585 O O . SER A 1 75 ? 15.912 0.376 -9.353 1.00 95.56 75 SER A O 1
ATOM 587 N N . ASN A 1 76 ? 15.081 -1.665 -8.951 1.00 94.25 76 ASN A N 1
ATOM 588 C CA . ASN A 1 76 ? 15.949 -2.342 -9.898 1.00 94.25 76 ASN A CA 1
ATOM 589 C C . ASN A 1 76 ? 15.280 -2.398 -11.285 1.00 94.25 76 ASN A C 1
ATOM 591 O O . ASN A 1 76 ? 14.249 -3.058 -11.455 1.00 94.25 76 ASN A O 1
ATOM 595 N N . PRO A 1 77 ? 15.868 -1.745 -12.307 1.00 92.62 77 PRO A N 1
ATOM 596 C CA . PRO A 1 77 ? 15.256 -1.625 -13.629 1.00 92.62 77 PRO A CA 1
ATOM 597 C C . PRO A 1 77 ? 15.035 -2.975 -14.322 1.00 92.62 77 PRO A C 1
ATOM 599 O O . PRO A 1 77 ? 14.174 -3.064 -15.194 1.00 92.62 77 PRO A O 1
ATOM 602 N N . ASN A 1 78 ? 15.743 -4.036 -13.916 1.00 94.88 78 ASN A N 1
ATOM 603 C CA . ASN A 1 78 ? 15.558 -5.376 -14.477 1.00 94.88 78 ASN A CA 1
ATOM 604 C C . ASN A 1 78 ? 14.172 -5.970 -14.179 1.00 94.88 78 ASN A C 1
ATOM 606 O O . ASN A 1 78 ? 13.722 -6.838 -14.922 1.00 94.88 78 ASN A O 1
ATOM 610 N N .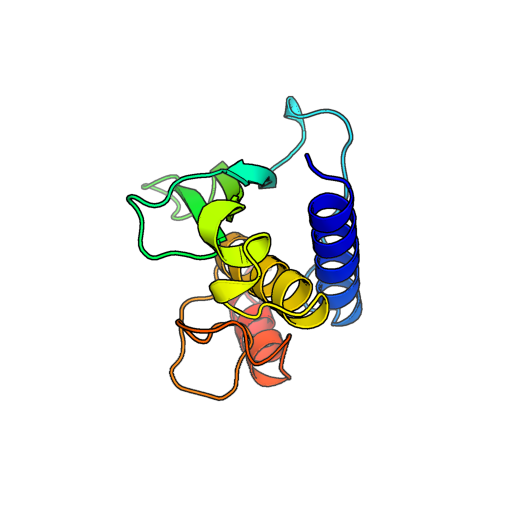 TYR A 1 79 ? 13.486 -5.504 -13.128 1.00 93.31 79 TYR A N 1
ATOM 611 C CA . TYR A 1 79 ? 12.130 -5.954 -12.788 1.00 93.31 79 TYR A CA 1
ATOM 612 C C . TYR A 1 79 ? 11.023 -5.057 -13.365 1.00 93.31 79 TYR A C 1
ATOM 614 O O . TYR A 1 79 ? 9.841 -5.385 -13.249 1.00 93.31 79 TYR A O 1
ATOM 622 N N . GLY A 1 80 ? 11.383 -3.933 -13.998 1.00 92.88 80 GLY A N 1
ATOM 623 C CA . GLY A 1 80 ? 10.458 -3.125 -14.797 1.00 92.88 80 GLY A CA 1
ATOM 624 C C . GLY A 1 80 ? 9.287 -2.502 -14.027 1.00 92.88 80 GLY A C 1
ATOM 625 O O . GLY A 1 80 ? 8.194 -2.373 -14.578 1.00 92.88 80 GLY A O 1
ATOM 626 N N . TYR A 1 81 ? 9.467 -2.135 -12.755 1.00 95.50 81 TYR A N 1
ATOM 627 C CA . TYR A 1 81 ? 8.434 -1.417 -12.005 1.00 95.50 81 TYR A CA 1
ATOM 628 C C . TYR A 1 81 ? 8.359 0.053 -12.448 1.00 95.50 81 TYR A C 1
ATOM 630 O O . TYR A 1 81 ? 9.313 0.823 -12.309 1.00 95.50 81 TYR A O 1
ATOM 638 N N . SER A 1 82 ? 7.205 0.451 -12.991 1.00 96.75 82 SER A N 1
ATOM 639 C CA . SER A 1 82 ? 6.860 1.860 -13.189 1.00 96.75 82 SER A CA 1
ATOM 640 C C . SER A 1 82 ? 6.582 2.530 -11.841 1.00 96.75 82 SER A C 1
ATOM 642 O O . SER A 1 82 ? 6.385 1.853 -10.836 1.00 96.75 82 SER A O 1
ATOM 644 N N . TYR A 1 83 ? 6.549 3.865 -11.808 1.00 97.56 83 TYR A N 1
ATOM 645 C CA . TYR A 1 83 ? 6.139 4.585 -10.597 1.00 97.56 83 TYR A CA 1
ATOM 646 C C . TYR A 1 83 ? 4.701 4.225 -10.180 1.00 97.56 83 TYR A C 1
ATOM 648 O O . TYR A 1 83 ? 4.459 3.956 -9.015 1.00 97.56 83 TYR A O 1
ATOM 656 N N . GLU A 1 84 ? 3.788 4.072 -11.139 1.00 98.19 84 GLU A N 1
ATOM 657 C CA . GLU A 1 84 ? 2.431 3.566 -10.891 1.00 98.19 84 GLU A CA 1
ATOM 658 C C . GLU A 1 84 ? 2.434 2.202 -10.171 1.00 98.19 84 GLU A C 1
ATOM 660 O O . GLU A 1 84 ? 1.736 2.024 -9.180 1.00 98.19 84 GLU A O 1
ATOM 665 N N . ARG A 1 85 ? 3.302 1.257 -10.567 1.00 97.62 85 ARG A N 1
ATOM 666 C CA . ARG A 1 85 ? 3.423 -0.029 -9.854 1.00 97.62 85 ARG A CA 1
ATOM 667 C C . ARG A 1 85 ? 4.031 0.104 -8.453 1.00 97.62 85 ARG A C 1
ATOM 669 O O . ARG A 1 85 ? 3.801 -0.775 -7.625 1.00 97.62 85 ARG A O 1
ATOM 676 N N . LEU A 1 86 ? 4.804 1.156 -8.165 1.00 98.25 86 LEU A N 1
ATOM 677 C CA . LEU A 1 86 ? 5.241 1.459 -6.792 1.00 98.25 86 LEU A CA 1
ATOM 678 C C . LEU A 1 86 ? 4.049 1.911 -5.952 1.00 98.25 86 LEU A C 1
ATOM 680 O O . LEU A 1 86 ? 3.884 1.400 -4.849 1.00 98.25 86 LEU A O 1
ATOM 684 N N . VAL A 1 87 ? 3.218 2.810 -6.489 1.00 98.75 87 VAL A N 1
ATOM 685 C CA . VAL A 1 87 ? 1.986 3.266 -5.829 1.00 98.75 87 VAL A CA 1
ATOM 686 C C . VAL A 1 87 ? 1.070 2.074 -5.563 1.00 98.75 87 VAL A C 1
ATOM 688 O O . VAL A 1 87 ? 0.721 1.850 -4.413 1.00 98.75 87 VAL A O 1
ATOM 691 N N . HIS A 1 88 ? 0.801 1.220 -6.556 1.00 98.69 88 HIS A N 1
ATOM 692 C CA . HIS A 1 88 ? -0.022 0.019 -6.352 1.00 98.69 88 HIS A CA 1
ATOM 693 C C . HIS A 1 88 ? 0.571 -0.946 -5.317 1.00 98.69 88 HIS A C 1
ATOM 695 O O . HIS A 1 88 ? -0.166 -1.568 -4.562 1.00 98.69 88 HIS A O 1
ATOM 701 N N . THR A 1 89 ? 1.903 -1.076 -5.250 1.00 98.50 89 THR A N 1
ATOM 702 C CA . THR A 1 89 ? 2.537 -1.894 -4.202 1.00 98.50 89 THR A CA 1
ATOM 703 C C . THR A 1 89 ? 2.309 -1.269 -2.825 1.00 98.50 89 THR A C 1
ATOM 705 O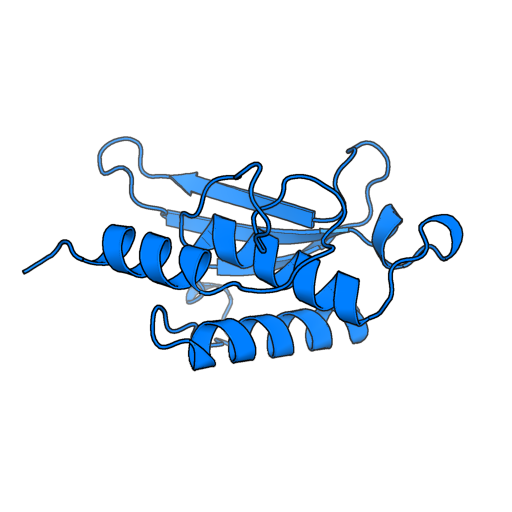 O . THR A 1 89 ? 1.959 -1.972 -1.888 1.00 98.50 89 THR A O 1
ATOM 708 N N . ALA A 1 90 ? 2.443 0.052 -2.690 1.00 98.69 90 ALA A N 1
ATOM 709 C CA . ALA A 1 90 ? 2.138 0.737 -1.437 1.00 98.69 90 ALA A CA 1
ATOM 710 C C . ALA A 1 90 ? 0.652 0.613 -1.058 1.00 98.69 90 ALA A C 1
ATOM 712 O O . ALA A 1 90 ? 0.347 0.362 0.106 1.00 98.69 90 ALA A O 1
ATOM 713 N N . GLU A 1 91 ? -0.266 0.736 -2.020 1.00 98.81 91 GLU A N 1
ATOM 714 C CA . GLU A 1 91 ? -1.702 0.537 -1.800 1.00 98.81 91 GLU A CA 1
ATOM 715 C C . GLU A 1 91 ? -2.014 -0.892 -1.342 1.00 98.81 91 GLU A C 1
ATOM 717 O O . GLU A 1 91 ? -2.803 -1.051 -0.414 1.00 98.81 91 GLU A O 1
ATOM 722 N N . HIS A 1 92 ? -1.368 -1.901 -1.936 1.00 98.69 92 HIS A N 1
ATOM 723 C CA . HIS A 1 92 ? -1.499 -3.314 -1.568 1.00 98.69 92 HIS A CA 1
ATOM 724 C C . HIS A 1 92 ? -1.094 -3.561 -0.114 1.00 98.69 92 HIS A C 1
ATOM 726 O O . HIS A 1 92 ? -1.872 -4.099 0.674 1.00 98.69 92 HIS A O 1
ATOM 732 N N . GLU A 1 93 ? 0.107 -3.124 0.274 1.00 98.50 93 GLU A N 1
ATOM 733 C CA . GLU A 1 93 ? 0.588 -3.352 1.637 1.00 98.50 93 GLU A CA 1
ATOM 734 C C . GLU A 1 93 ? -0.205 -2.543 2.676 1.00 98.50 93 GLU A C 1
ATOM 736 O O . GLU A 1 93 ? -0.445 -3.014 3.789 1.00 98.50 93 GLU A O 1
ATOM 741 N N . LEU A 1 94 ? -0.661 -1.335 2.324 1.00 98.44 94 LEU A N 1
ATOM 742 C CA . LEU A 1 94 ? -1.600 -0.583 3.161 1.00 98.44 94 LEU A CA 1
ATOM 743 C C . LEU A 1 94 ? -2.958 -1.287 3.261 1.00 98.44 94 LEU A C 1
ATOM 745 O O . LEU A 1 94 ? -3.554 -1.263 4.333 1.00 98.44 94 LEU A O 1
ATOM 749 N N . GLY A 1 95 ? -3.409 -1.953 2.194 1.00 97.94 95 GLY A N 1
ATOM 750 C CA . GLY A 1 95 ? -4.592 -2.813 2.184 1.00 97.94 95 GLY A CA 1
ATOM 751 C C . GLY A 1 95 ? -4.483 -3.953 3.196 1.00 97.94 95 GLY A C 1
ATOM 752 O O . GLY A 1 95 ? -5.397 -4.157 3.996 1.00 97.94 95 GLY A O 1
ATOM 753 N N . HIS A 1 96 ? -3.333 -4.629 3.256 1.00 96.94 96 HIS A N 1
ATOM 754 C CA . HIS A 1 96 ? -3.052 -5.604 4.315 1.00 96.94 96 HIS A CA 1
ATOM 755 C C . HIS A 1 96 ? -3.058 -4.973 5.709 1.00 96.94 96 HIS A C 1
ATOM 757 O O . HIS A 1 96 ? -3.622 -5.542 6.645 1.00 96.94 96 HIS A O 1
ATOM 763 N N . ALA A 1 97 ? -2.480 -3.779 5.859 1.00 96.25 97 ALA A N 1
ATOM 764 C CA . ALA A 1 97 ? -2.425 -3.085 7.145 1.00 96.25 97 ALA A CA 1
ATOM 765 C C . ALA A 1 97 ? -3.807 -2.701 7.704 1.00 96.25 97 ALA A C 1
ATOM 767 O O . ALA A 1 97 ? -3.955 -2.553 8.917 1.00 96.25 97 ALA A O 1
ATOM 768 N N . ILE A 1 98 ? -4.816 -2.591 6.838 1.00 95.00 98 ILE A N 1
ATOM 769 C CA . ILE A 1 98 ? -6.222 -2.346 7.197 1.00 95.00 98 ILE A CA 1
ATOM 770 C C . ILE A 1 98 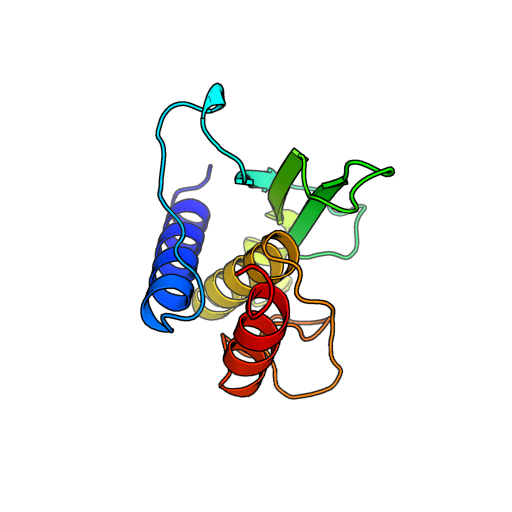? -7.095 -3.605 7.067 1.00 95.00 98 ILE A C 1
ATOM 772 O O . ILE A 1 98 ? -8.320 -3.522 7.082 1.00 95.00 98 ILE A O 1
ATOM 776 N N . GLY A 1 99 ? -6.471 -4.782 6.974 1.00 93.00 99 GLY A N 1
ATOM 777 C CA . GLY A 1 99 ? -7.130 -6.079 7.125 1.00 93.00 99 GLY A CA 1
ATOM 778 C C . GLY A 1 99 ? -7.695 -6.701 5.848 1.00 93.00 99 GLY A C 1
ATOM 779 O O . GLY A 1 99 ? -8.468 -7.652 5.946 1.00 93.00 99 GLY A O 1
ATOM 780 N N . LEU A 1 100 ? -7.332 -6.209 4.661 1.00 95.81 100 LEU A N 1
ATOM 781 C CA . LEU A 1 100 ? -7.665 -6.896 3.414 1.00 95.81 100 LEU A CA 1
ATOM 782 C C . LEU A 1 100 ? -6.719 -8.077 3.165 1.00 95.81 100 LEU A C 1
ATOM 784 O O . LEU A 1 100 ? -5.496 -7.946 3.223 1.00 95.81 100 LEU A O 1
ATOM 788 N N . ASP A 1 101 ? -7.306 -9.221 2.826 1.00 95.81 101 ASP A N 1
ATOM 789 C CA . ASP A 1 101 ? -6.591 -10.414 2.376 1.00 95.81 101 ASP A CA 1
ATOM 790 C C . ASP A 1 101 ? -6.425 -10.433 0.850 1.00 95.81 101 ASP A C 1
ATOM 792 O O . ASP A 1 101 ? -7.107 -9.715 0.109 1.00 95.81 101 ASP A O 1
ATOM 796 N N . HIS A 1 102 ? -5.533 -11.302 0.368 1.00 97.06 102 HIS A N 1
ATOM 797 C CA . HIS A 1 102 ? -5.351 -11.535 -1.065 1.00 97.06 102 HIS A CA 1
ATOM 798 C C . HIS A 1 102 ? -6.618 -12.027 -1.762 1.00 97.06 102 HIS A C 1
ATOM 800 O O . HIS A 1 102 ? -7.486 -12.681 -1.182 1.00 97.06 102 HIS A O 1
ATOM 806 N N . THR A 1 103 ? -6.683 -11.756 -3.063 1.00 96.38 103 THR A N 1
ATOM 807 C CA . THR A 1 103 ? -7.754 -12.222 -3.943 1.00 96.38 103 THR A CA 1
ATOM 808 C C . THR A 1 103 ? -7.220 -12.504 -5.341 1.00 96.38 103 THR A C 1
ATOM 810 O O . THR A 1 103 ? -6.323 -11.814 -5.822 1.00 96.38 103 THR A O 1
ATOM 813 N N . ASP A 1 104 ? -7.804 -13.492 -6.018 1.00 94.44 104 ASP A N 1
ATOM 814 C CA . ASP A 1 104 ? -7.428 -13.855 -7.396 1.00 94.44 104 ASP A CA 1
ATOM 815 C C . ASP A 1 104 ? -8.101 -12.961 -8.461 1.00 94.44 104 ASP A C 1
ATOM 817 O O . ASP A 1 104 ? -7.789 -13.031 -9.651 1.00 94.44 104 ASP A O 1
ATOM 821 N N . GLU A 1 105 ? -9.026 -12.100 -8.034 1.00 95.00 105 GLU A N 1
ATOM 822 C CA . GLU A 1 105 ? -9.734 -11.130 -8.876 1.00 95.00 105 GLU A CA 1
ATOM 823 C C . GLU A 1 105 ? -8.833 -9.972 -9.326 1.00 95.00 105 GLU A C 1
ATOM 825 O O . GLU A 1 105 ? -7.728 -9.787 -8.819 1.00 95.00 105 GLU A O 1
ATOM 830 N N . LYS A 1 106 ? -9.304 -9.146 -10.268 1.00 96.56 106 LYS A N 1
ATOM 831 C CA . LYS A 1 106 ? -8.660 -7.851 -10.547 1.00 96.56 106 LYS A CA 1
ATOM 832 C C . LYS A 1 106 ? -8.853 -6.945 -9.336 1.00 96.56 106 LYS A C 1
ATOM 834 O O . LYS A 1 106 ? -9.976 -6.562 -9.043 1.00 96.56 106 LYS A O 1
ATOM 839 N N . SER A 1 107 ? -7.773 -6.662 -8.623 1.00 98.19 107 SER A N 1
ATOM 840 C CA . SER A 1 107 ? -7.813 -6.031 -7.305 1.00 98.19 107 SER A CA 1
ATOM 841 C C . SER A 1 107 ? -6.429 -5.511 -6.947 1.00 98.19 107 SER A C 1
ATOM 843 O O . SER A 1 107 ? -5.422 -6.086 -7.382 1.00 98.19 107 SER A O 1
ATOM 845 N N . VAL A 1 108 ? -6.376 -4.476 -6.107 1.00 98.31 108 VAL A N 1
ATOM 846 C CA . VAL A 1 108 ? -5.117 -4.043 -5.489 1.00 98.31 108 VAL A CA 1
ATOM 847 C C . VAL A 1 108 ? -4.486 -5.153 -4.653 1.00 98.31 108 VAL A C 1
ATOM 849 O O . VAL A 1 108 ? -3.268 -5.237 -4.569 1.00 98.31 108 VAL A O 1
ATOM 852 N N . MET A 1 109 ? -5.297 -6.074 -4.127 1.00 98.25 109 MET A N 1
ATOM 853 C CA . MET A 1 109 ? -4.895 -7.217 -3.308 1.00 98.25 109 MET A CA 1
ATOM 854 C C . MET A 1 109 ? -4.526 -8.461 -4.127 1.00 98.25 109 MET A C 1
ATOM 856 O O . MET A 1 109 ? -4.516 -9.575 -3.595 1.00 98.25 109 MET A O 1
ATOM 860 N N . GLN A 1 110 ? -4.204 -8.315 -5.417 1.00 97.00 110 GLN A N 1
ATOM 861 C CA . GLN A 1 110 ? -3.597 -9.420 -6.157 1.00 97.00 110 GLN A CA 1
ATOM 862 C C . GLN A 1 110 ? -2.226 -9.779 -5.569 1.00 97.00 110 GLN A C 1
ATOM 864 O O . GLN A 1 110 ? -1.398 -8.889 -5.379 1.00 97.00 110 GLN A O 1
ATOM 869 N N . PRO A 1 111 ? -1.923 -11.073 -5.363 1.00 92.00 111 PRO A N 1
ATOM 870 C CA . PRO A 1 111 ? -0.705 -11.501 -4.672 1.00 92.00 111 PRO A CA 1
ATOM 871 C C . PRO A 1 111 ? 0.585 -11.228 -5.457 1.00 92.00 111 PRO A C 1
ATOM 873 O O . PRO A 1 111 ? 1.680 -11.365 -4.917 1.00 92.00 111 PRO A O 1
ATOM 876 N N . ALA A 1 112 ? 0.491 -10.901 -6.750 1.00 89.06 112 ALA A N 1
ATOM 877 C CA . ALA A 1 112 ? 1.658 -10.743 -7.599 1.00 89.06 112 ALA A CA 1
ATOM 878 C C . ALA A 1 112 ? 1.543 -9.555 -8.554 1.00 89.06 112 ALA A C 1
ATOM 880 O O . ALA A 1 112 ? 0.558 -9.369 -9.266 1.00 89.06 112 ALA A O 1
ATOM 881 N N . GLY A 1 113 ? 2.643 -8.813 -8.646 1.00 86.50 113 GLY A N 1
ATOM 882 C CA . GLY A 1 113 ? 2.910 -7.891 -9.740 1.00 86.50 113 GLY A CA 1
ATOM 883 C C . GLY A 1 113 ? 2.337 -6.484 -9.591 1.00 86.50 113 GLY A C 1
ATOM 884 O O . GLY A 1 113 ? 2.770 -5.621 -10.354 1.00 86.50 113 GLY A O 1
ATOM 885 N N . SER A 1 114 ? 1.460 -6.203 -8.627 1.00 93.62 114 SER A N 1
ATOM 886 C CA . SER A 1 114 ? 0.963 -4.836 -8.370 1.00 93.62 114 SER A CA 1
ATOM 887 C C . SER A 1 114 ? 0.425 -4.164 -9.647 1.00 93.62 114 SER A C 1
ATOM 889 O O . SER A 1 114 ? 0.730 -3.010 -9.957 1.00 93.62 114 SER A O 1
ATOM 891 N N . PHE A 1 115 ? -0.280 -4.942 -10.478 1.00 96.00 115 PHE A N 1
ATOM 892 C CA . PHE A 1 115 ? -0.744 -4.500 -11.799 1.00 96.00 115 PHE A CA 1
ATOM 893 C C . PHE A 1 115 ? -2.003 -3.637 -11.739 1.00 96.00 115 PHE A C 1
ATOM 895 O O . PHE A 1 115 ? -2.291 -2.927 -12.698 1.00 96.00 115 PHE A O 1
ATOM 902 N N . TYR A 1 116 ? -2.730 -3.694 -10.628 1.00 97.81 116 TYR A N 1
ATOM 903 C CA . TYR A 1 116 ? -3.973 -2.972 -10.407 1.00 97.81 116 TYR A CA 1
ATOM 904 C C . TYR A 1 116 ? -3.836 -2.137 -9.136 1.00 97.81 116 TYR A C 1
ATOM 906 O O . TYR A 1 116 ? -3.273 -2.618 -8.154 1.00 97.81 116 TYR A O 1
ATOM 914 N N . GLY A 1 117 ? -4.340 -0.906 -9.175 1.00 98.12 117 GLY A N 1
ATOM 915 C CA . GLY A 1 117 ? -4.571 -0.106 -7.975 1.00 98.12 117 GLY A CA 1
ATOM 916 C C . GLY A 1 117 ? -5.896 -0.475 -7.316 1.00 98.12 117 GLY A C 1
ATOM 917 O O . GLY A 1 117 ? -6.519 -1.476 -7.682 1.00 98.12 117 GLY A O 1
ATOM 918 N N . ILE A 1 118 ? -6.353 0.347 -6.376 1.00 98.69 118 ILE A N 1
ATOM 919 C CA . ILE A 1 118 ? -7.609 0.135 -5.631 1.00 98.69 118 ILE A CA 1
ATOM 920 C C . ILE A 1 118 ? -8.812 -0.016 -6.579 1.00 98.69 118 ILE A C 1
ATOM 922 O O . ILE A 1 118 ? -9.046 0.838 -7.437 1.00 98.69 118 ILE A O 1
ATOM 926 N N . GLN A 1 119 ? -9.580 -1.097 -6.421 1.00 98.56 119 GLN A N 1
ATOM 927 C CA . GLN A 1 119 ? -10.815 -1.371 -7.168 1.00 98.56 119 GLN A CA 1
ATOM 928 C C . GLN A 1 119 ? -12.066 -1.176 -6.295 1.00 98.56 119 GLN A C 1
ATOM 930 O O . GLN A 1 119 ? -11.987 -1.140 -5.066 1.00 98.56 119 GLN A O 1
ATOM 935 N N . GLU A 1 120 ? -13.244 -1.072 -6.918 1.00 97.81 120 GLU A N 1
ATOM 936 C CA . GLU A 1 120 ? -14.518 -0.895 -6.201 1.00 97.81 120 GLU A CA 1
ATOM 937 C C . GLU A 1 120 ? -14.786 -2.049 -5.221 1.00 97.81 120 GLU A C 1
ATOM 939 O O . GLU A 1 120 ? -15.196 -1.820 -4.081 1.00 97.81 120 GLU A O 1
ATOM 944 N N . GLU A 1 121 ? -14.471 -3.283 -5.614 1.00 97.12 121 GLU A N 1
ATOM 945 C CA . GLU A 1 121 ? -14.628 -4.464 -4.767 1.00 97.12 121 GLU A CA 1
ATOM 946 C C . GLU A 1 121 ? -13.722 -4.433 -3.527 1.00 97.12 121 GLU A C 1
ATOM 948 O O . GLU A 1 121 ? -14.117 -4.940 -2.474 1.00 97.12 121 GLU A O 1
ATOM 953 N N . ASP A 1 122 ? -12.536 -3.821 -3.618 1.00 98.25 122 ASP A N 1
ATOM 954 C CA . ASP A 1 122 ? -11.630 -3.646 -2.475 1.00 98.25 122 ASP A CA 1
ATOM 955 C C . ASP A 1 122 ? -12.269 -2.714 -1.436 1.00 98.25 122 ASP A C 1
ATOM 957 O O . ASP A 1 122 ? -12.308 -3.021 -0.241 1.00 98.25 122 ASP A O 1
ATOM 961 N N . VAL A 1 123 ? -12.863 -1.615 -1.910 1.00 98.12 123 VAL A N 1
ATOM 962 C CA . VAL A 1 123 ? -13.583 -0.627 -1.093 1.00 98.12 123 VAL A CA 1
ATOM 963 C C . VAL A 1 123 ? -14.803 -1.256 -0.416 1.00 98.12 123 VAL A C 1
ATOM 965 O O . VAL A 1 123 ? -15.041 -1.027 0.771 1.00 98.12 123 VAL A O 1
ATOM 968 N N . GLU A 1 124 ? -15.580 -2.071 -1.131 1.00 96.69 124 GLU A N 1
ATOM 969 C CA . GLU A 1 124 ? -16.738 -2.765 -0.554 1.00 96.69 124 GLU A CA 1
ATOM 970 C C . GLU A 1 124 ? -16.350 -3.790 0.513 1.00 96.69 124 GLU A C 1
ATOM 972 O O . GLU A 1 124 ? -17.026 -3.898 1.540 1.00 96.69 124 GLU A O 1
ATOM 977 N N . ARG A 1 125 ? -15.280 -4.560 0.284 1.00 95.69 125 ARG A N 1
ATOM 978 C CA . ARG A 1 125 ? -14.763 -5.523 1.269 1.00 95.69 125 ARG A CA 1
ATOM 979 C C . ARG A 1 125 ? -14.289 -4.811 2.524 1.00 95.69 125 ARG A C 1
ATOM 981 O O . ARG A 1 125 ? -14.614 -5.249 3.625 1.00 95.69 125 ARG A O 1
ATOM 988 N N . LEU A 1 126 ? -13.592 -3.692 2.352 1.00 95.00 126 LEU A N 1
ATOM 989 C CA . LEU A 1 126 ? -13.117 -2.874 3.456 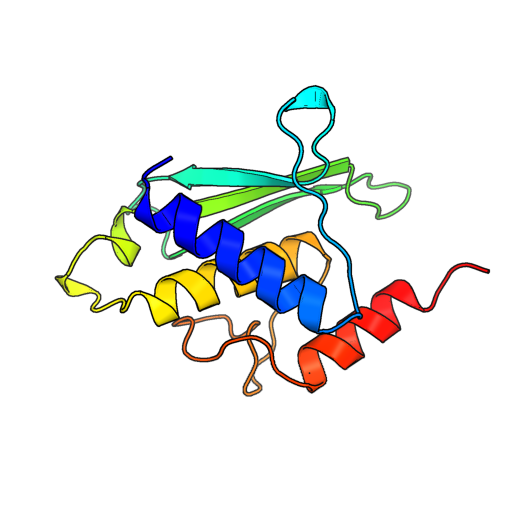1.00 95.00 126 LEU A CA 1
ATOM 990 C C . LEU A 1 126 ? -14.279 -2.303 4.274 1.00 95.00 126 LEU A C 1
ATOM 992 O O . LEU A 1 126 ? -14.291 -2.431 5.494 1.00 95.00 126 LEU A O 1
ATOM 996 N N . ARG A 1 127 ? -15.312 -1.756 3.618 1.00 95.31 127 ARG A N 1
ATOM 997 C CA . ARG A 1 127 ? -16.523 -1.292 4.318 1.00 95.31 127 ARG A CA 1
ATOM 998 C C . ARG A 1 127 ? -17.171 -2.407 5.123 1.00 95.31 127 ARG A C 1
ATOM 1000 O O . ARG A 1 127 ? -17.465 -2.187 6.286 1.00 95.31 127 ARG A O 1
ATOM 1007 N N . LYS A 1 128 ? -17.320 -3.606 4.553 1.00 93.69 128 LYS A N 1
ATOM 1008 C CA . LYS A 1 128 ? -17.875 -4.771 5.266 1.00 93.69 128 LYS A CA 1
ATOM 1009 C C . LYS A 1 128 ? -17.036 -5.172 6.480 1.00 93.69 128 LYS A C 1
ATOM 1011 O O . LYS A 1 128 ? -17.599 -5.565 7.496 1.00 93.69 128 LYS A O 1
ATOM 1016 N N . LEU A 1 129 ? -15.709 -5.070 6.385 1.00 91.50 129 LEU A N 1
ATOM 1017 C CA . LEU A 1 129 ? -14.800 -5.377 7.492 1.00 91.50 129 LEU A CA 1
ATOM 1018 C C . LEU A 1 129 ? -14.984 -4.409 8.671 1.00 91.50 129 LEU A C 1
ATOM 1020 O O . LEU A 1 129 ? -14.933 -4.826 9.826 1.00 91.50 129 LEU A O 1
ATOM 1024 N N . TYR A 1 130 ? -15.235 -3.134 8.374 1.00 89.44 130 TYR A N 1
ATOM 1025 C CA . TYR A 1 130 ? -15.426 -2.077 9.370 1.00 89.44 130 TYR A CA 1
ATOM 1026 C C . TYR A 1 130 ? -16.904 -1.735 9.645 1.00 89.44 130 TYR A C 1
ATOM 1028 O O . TYR A 1 130 ? -17.184 -0.880 10.482 1.00 89.44 130 TYR A O 1
ATOM 1036 N N . GLU A 1 131 ? -17.860 -2.424 9.009 1.00 84.06 131 GLU A N 1
ATOM 1037 C CA . GLU A 1 131 ? -19.313 -2.240 9.190 1.00 84.06 131 GLU A CA 1
ATOM 1038 C C . GLU A 1 131 ? -19.821 -2.738 10.555 1.00 84.06 131 GLU A C 1
ATOM 1040 O O . GLU A 1 131 ? -20.998 -2.593 10.881 1.00 84.06 131 GLU A O 1
ATOM 1045 N N . THR A 1 132 ? -18.939 -3.273 11.397 1.00 60.31 132 THR A N 1
ATOM 1046 C CA . THR A 1 132 ? -19.245 -3.656 12.776 1.00 60.31 132 THR A CA 1
ATOM 1047 C C . THR A 1 132 ? -18.510 -2.772 13.776 1.00 60.31 132 THR A C 1
ATOM 1049 O O . THR A 1 132 ? -17.317 -2.969 14.004 1.00 60.31 132 THR A O 1
ATOM 1052 N N . ASN A 1 133 ? -19.240 -1.814 14.364 1.00 48.22 133 ASN A N 1
ATOM 1053 C CA . ASN A 1 133 ? -19.350 -1.550 15.812 1.00 48.22 133 ASN A CA 1
ATOM 1054 C C . ASN A 1 133 ? -20.232 -0.300 16.061 1.00 48.22 133 ASN A C 1
ATOM 1056 O O . ASN A 1 133 ? -19.712 0.793 16.285 1.00 48.22 133 ASN A O 1
ATOM 1060 N N . GLU A 1 134 ? -21.559 -0.479 16.050 1.00 38.56 134 GLU A N 1
ATOM 1061 C CA . GLU A 1 134 ? -22.452 0.234 16.988 1.00 38.56 134 GLU A CA 1
ATOM 1062 C C . GLU A 1 134 ? -22.751 -0.679 18.183 1.00 38.56 134 GLU A C 1
ATOM 1064 O O . GLU A 1 134 ? -22.930 -1.901 17.956 1.00 38.56 134 GLU A O 1
#

pLDDT: mean 93.58, std 8.39, range [38.56, 98.81]

Sequence (134 aa):
MDSRFQEAYLEAIQNWNQTGAFNFEIVTESSKADIMATEMNDGGTPVAGEAESQTNLLTGQFLSVTVRLNHYYLSNPNYGYSYERLVHTAEHELGHAIGLDHTDEKSVMQPAGSFYGIQEEDVERLRKLYETNE

InterPro domains:
  IPR001818 Peptidase M10, metallopeptidase [PF00413] (5-130)
  IPR024079 Metallopeptidase, catalytic domain superfamily [G3DSA:3.40.390.10] (1-134)

Organism: NCBI:txid3074854

Secondary structure (DSSP, 8-state):
--HHHHHHHHHHHHHHHHTTS------SSGGG-SEEEEEE--SSSS-SEEEEEEE-TTT--EEEEEEEEEHHHHS-GGG---HHHHHHHHHHHHHHHTTPPP-SSSSTT-SSS------HHHHHHHHHHH----

Foldseek 3Di:
DPPLLVVLLVLLQVVVVVLVLDHDDDDPDPVPAQEAEEEEADPPDPDQKDKDFDADPVPRDTSHIYIYGYCNQQVDCVNPHDSLLSSLSSNQNVLVSLPDAADPDQASRDRDDSPHHHDPVSSVVSNVVVVDDD

Radius of gyration: 14.46 Å; chains: 1; bounding box: 39×27×37 Å